Protein AF-A0A6N6T7B7-F1 (afdb_monomer)

Mean predicted aligned error: 9.76 Å

Sequence (47 aa):
MIAYIKPLKSKFAGYYWSRRIDDTDRLVYWATDDEWAIIACRFHYDG

Foldseek 3Di:
DDDPWAFDPDPCGPQWTWDDPDPPWIFIWGDDPVDIDTDDTPPPPPD

Nearest PDB structures (foldseek):
  7fik-assembly1_h  TM=6.110E-01  e=7.301E+00  Xenopus laevis
  6lk8-assembly1_H  TM=5.248E-01  e=7.777E+00  Xenopus laevis

Solvent-accessible surface area (backbone atoms only — not comparable to full-atom values): 3152 Å² total; per-residue (Å²): 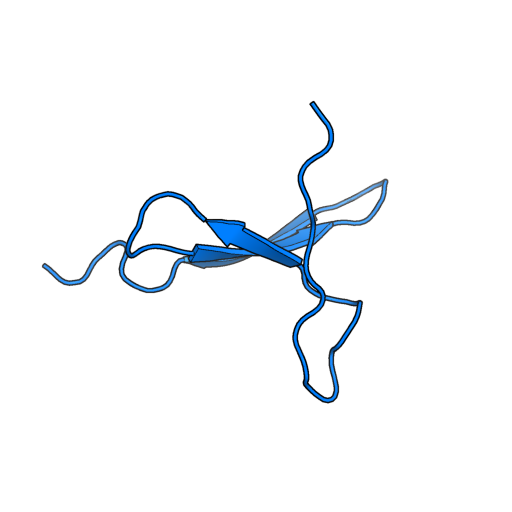138,83,79,87,74,57,62,46,97,54,105,57,52,71,65,40,45,54,45,72,77,53,99,82,33,38,42,32,31,35,70,64,98,87,51,72,48,83,76,44,66,54,73,83,75,83,119

Structure (mmCIF, N/CA/C/O backbone):
data_AF-A0A6N6T7B7-F1
#
_entry.id   AF-A0A6N6T7B7-F1
#
loop_
_atom_site.group_PDB
_atom_site.id
_atom_site.type_symbol
_atom_site.label_atom_id
_atom_site.label_alt_id
_atom_site.label_comp_id
_atom_site.label_asym_id
_atom_site.label_entity_id
_atom_site.label_seq_id
_atom_site.pdbx_PDB_ins_code
_atom_site.Cartn_x
_atom_site.Cartn_y
_atom_site.Cartn_z
_atom_site.occupancy
_atom_site.B_iso_or_equiv
_atom_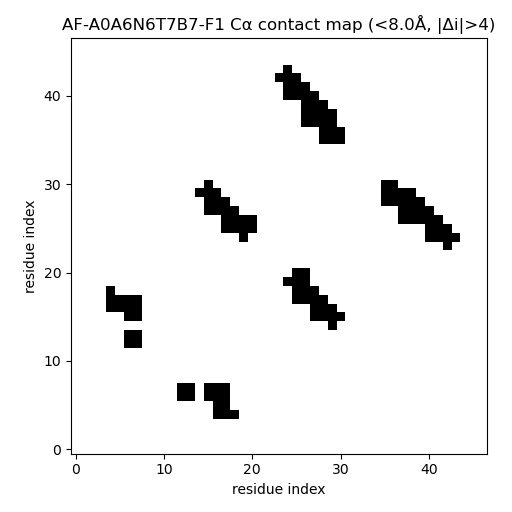site.auth_seq_id
_atom_site.auth_comp_id
_atom_site.auth_asym_id
_atom_site.auth_atom_id
_atom_site.pdbx_PDB_model_num
ATOM 1 N N . MET A 1 1 ? -7.764 9.204 -15.693 1.00 41.72 1 MET A N 1
ATOM 2 C CA . MET A 1 1 ? -8.010 9.086 -14.240 1.00 41.72 1 MET A CA 1
ATOM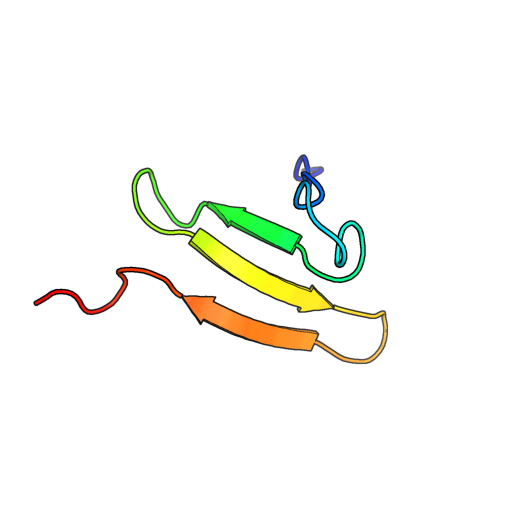 3 C C . MET A 1 1 ? -6.694 8.709 -13.574 1.00 41.72 1 MET A C 1
ATOM 5 O O . MET A 1 1 ? -6.376 7.535 -13.485 1.00 41.72 1 MET A O 1
ATOM 9 N N . ILE A 1 2 ? -5.874 9.701 -13.225 1.00 39.72 2 ILE A N 1
ATOM 10 C CA . ILE A 1 2 ? -4.554 9.477 -12.621 1.00 39.72 2 ILE A CA 1
ATOM 11 C C . ILE A 1 2 ? -4.753 9.649 -11.116 1.00 39.72 2 ILE A C 1
ATOM 13 O O . ILE A 1 2 ? -5.060 10.746 -10.653 1.00 39.72 2 ILE A O 1
ATOM 17 N N . ALA A 1 3 ? -4.705 8.551 -10.363 1.00 46.22 3 ALA A N 1
ATOM 18 C CA . ALA A 1 3 ? -4.841 8.600 -8.914 1.00 46.22 3 ALA A CA 1
ATOM 19 C C . ALA A 1 3 ? -3.588 9.264 -8.323 1.00 46.22 3 ALA A C 1
ATOM 21 O O . ALA A 1 3 ? -2.474 8.824 -8.584 1.00 46.22 3 ALA A O 1
ATOM 22 N N . TYR A 1 4 ? -3.763 10.325 -7.534 1.00 47.44 4 TYR A N 1
ATOM 23 C CA . TYR A 1 4 ? -2.678 10.952 -6.777 1.00 47.44 4 TYR A CA 1
ATOM 24 C C . TYR A 1 4 ? -2.187 9.987 -5.697 1.00 47.44 4 TYR A C 1
ATOM 26 O O . TYR A 1 4 ? -2.752 9.921 -4.602 1.00 47.44 4 TYR A O 1
ATOM 34 N N . ILE A 1 5 ? -1.146 9.220 -6.006 1.00 53.94 5 ILE A N 1
ATOM 35 C CA . ILE A 1 5 ? -0.572 8.274 -5.061 1.00 53.94 5 ILE A CA 1
ATOM 36 C C . ILE A 1 5 ? 0.417 9.012 -4.155 1.00 53.94 5 ILE A C 1
ATOM 38 O O . ILE A 1 5 ? 1.405 9.579 -4.621 1.00 53.94 5 ILE A O 1
ATOM 42 N N . LYS A 1 6 ? 0.129 9.063 -2.849 1.00 54.62 6 LYS A N 1
ATOM 43 C CA . LYS A 1 6 ? 1.028 9.681 -1.866 1.00 54.62 6 LYS A CA 1
ATOM 44 C C . LYS A 1 6 ? 1.930 8.615 -1.236 1.00 54.62 6 LYS A C 1
ATOM 46 O O . LYS A 1 6 ? 1.398 7.696 -0.611 1.00 54.62 6 LYS A O 1
ATOM 51 N N . PRO A 1 7 ? 3.264 8.745 -1.334 1.00 58.03 7 PRO A N 1
ATOM 52 C CA . PRO A 1 7 ? 4.183 7.855 -0.637 1.00 58.03 7 PRO A CA 1
ATOM 53 C C . PRO A 1 7 ? 4.068 8.046 0.884 1.00 58.03 7 PRO A C 1
ATOM 55 O O . PRO A 1 7 ? 3.938 9.169 1.384 1.00 58.03 7 PRO A O 1
ATOM 58 N N . LEU A 1 8 ? 4.098 6.939 1.631 1.00 57.84 8 LEU A N 1
ATOM 59 C CA . LEU A 1 8 ? 4.109 6.951 3.098 1.00 57.84 8 LEU A CA 1
ATOM 60 C C . LEU A 1 8 ? 5.384 7.635 3.616 1.00 57.84 8 LEU A C 1
ATOM 62 O O . LEU A 1 8 ? 6.466 7.382 3.111 1.00 57.84 8 LEU A O 1
ATOM 66 N N . LYS A 1 9 ? 5.286 8.483 4.648 1.00 55.25 9 LYS A N 1
ATOM 67 C CA . LYS A 1 9 ? 6.404 9.318 5.144 1.00 55.25 9 LYS A CA 1
ATOM 68 C C . LYS A 1 9 ? 7.408 8.603 6.079 1.00 55.25 9 LYS A C 1
ATOM 70 O O . LYS A 1 9 ? 7.951 9.227 6.981 1.00 55.25 9 LYS A O 1
ATOM 75 N N . SER A 1 10 ? 7.652 7.304 5.915 1.00 57.09 10 SER A N 1
ATOM 76 C CA . SER A 1 10 ? 8.516 6.515 6.821 1.00 57.09 10 SER A CA 1
ATOM 77 C C . SER A 1 10 ? 9.644 5.805 6.060 1.00 57.09 10 SER A C 1
ATOM 79 O O . SER A 1 10 ? 9.753 5.946 4.851 1.00 57.09 10 SER A O 1
ATOM 81 N N . LYS A 1 11 ? 10.457 4.994 6.745 1.00 52.00 11 LYS A N 1
ATOM 82 C CA . LYS A 1 11 ? 11.572 4.167 6.221 1.00 52.00 11 LYS A CA 1
ATOM 83 C C . LYS A 1 11 ? 11.195 3.214 5.064 1.00 52.00 11 LYS A C 1
ATOM 85 O O . LYS A 1 11 ? 12.067 2.575 4.496 1.00 52.00 11 LYS A O 1
ATOM 90 N N . PHE A 1 12 ? 9.909 3.134 4.722 1.00 53.44 12 PH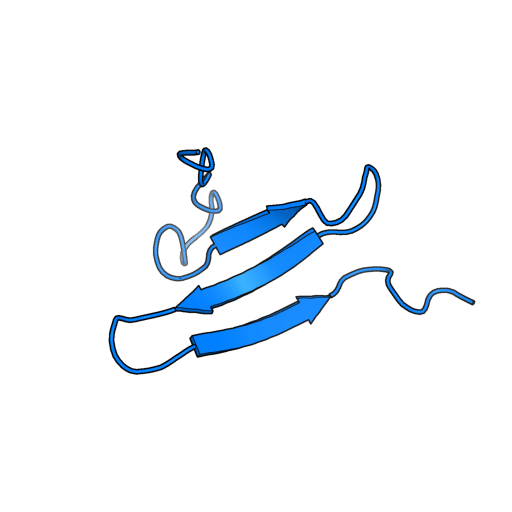E A N 1
ATOM 91 C CA . PHE A 1 12 ? 9.335 2.362 3.615 1.00 53.44 12 PHE A CA 1
ATOM 92 C C . PHE A 1 12 ? 8.672 3.253 2.545 1.00 53.44 12 PHE A C 1
ATOM 94 O O . PHE A 1 12 ? 7.845 2.782 1.763 1.00 53.44 12 PHE A O 1
ATOM 101 N N . ALA A 1 13 ? 8.983 4.553 2.539 1.00 54.44 13 ALA A N 1
ATOM 102 C CA . ALA A 1 13 ? 8.508 5.506 1.545 1.00 54.44 13 ALA A CA 1
ATOM 103 C C . ALA A 1 13 ? 8.874 5.015 0.137 1.00 54.44 13 ALA A C 1
ATOM 105 O O . ALA A 1 13 ? 10.051 4.935 -0.197 1.00 54.44 13 ALA A O 1
ATOM 106 N N . GLY A 1 14 ? 7.864 4.675 -0.668 1.00 60.03 14 GLY A N 1
ATOM 107 C CA . GLY A 1 14 ? 8.028 4.248 -2.063 1.00 60.03 14 GLY A CA 1
ATOM 108 C C . GLY A 1 14 ? 7.744 2.769 -2.344 1.00 60.03 14 GLY A C 1
ATOM 109 O O . GLY A 1 14 ? 7.414 2.453 -3.478 1.00 60.03 14 GLY A O 1
ATOM 110 N N . TYR A 1 15 ? 7.784 1.883 -1.341 1.00 64.12 15 TYR A N 1
ATOM 111 C CA . TYR A 1 15 ? 7.436 0.462 -1.533 1.00 64.12 15 TYR A CA 1
ATOM 112 C C . TYR A 1 15 ? 5.932 0.205 -1.434 1.00 64.12 15 TYR A C 1
ATOM 114 O O . TYR A 1 15 ? 5.400 -0.694 -2.073 1.00 64.12 15 TYR A O 1
ATOM 122 N N . TYR A 1 16 ? 5.247 1.014 -0.626 1.00 76.88 16 TYR A N 1
ATOM 123 C CA . TYR A 1 16 ? 3.839 0.830 -0.310 1.00 76.88 16 TYR A CA 1
ATOM 124 C C . TYR A 1 16 ? 3.021 2.060 -0.668 1.00 76.88 16 TYR A C 1
ATOM 126 O O . TYR A 1 16 ? 3.411 3.208 -0.419 1.00 76.88 16 TYR A O 1
ATOM 134 N N . TRP A 1 17 ? 1.838 1.788 -1.189 1.00 82.75 17 TRP A N 1
ATOM 135 C CA . TRP A 1 17 ? 0.852 2.756 -1.612 1.00 82.75 17 TRP A CA 1
ATOM 136 C C . TRP A 1 17 ? -0.359 2.703 -0.687 1.00 82.75 17 TRP A C 1
ATOM 138 O O . TRP A 1 17 ? -0.709 1.656 -0.142 1.00 82.75 17 TRP A O 1
ATOM 148 N N . SER A 1 18 ? -1.017 3.850 -0.513 1.00 81.38 18 SER A N 1
ATOM 149 C CA . SER A 1 18 ? -2.296 3.926 0.186 1.00 81.38 18 SER A CA 1
ATOM 150 C C . SER A 1 18 ? -3.352 4.566 -0.700 1.00 81.38 18 SER A C 1
ATOM 152 O O . SER A 1 18 ? -3.122 5.627 -1.287 1.00 81.38 18 SER A O 1
ATOM 154 N N . ARG A 1 19 ? -4.527 3.940 -0.761 1.00 84.06 19 ARG A N 1
ATOM 155 C CA . ARG A 1 19 ? -5.718 4.464 -1.432 1.00 84.06 19 ARG A CA 1
ATOM 156 C C . ARG A 1 19 ? -6.860 4.545 -0.425 1.00 84.06 19 ARG A C 1
ATOM 158 O O . ARG A 1 19 ? -7.036 3.637 0.381 1.00 84.06 19 ARG A O 1
ATOM 165 N N . ARG A 1 20 ? -7.617 5.643 -0.462 1.00 84.75 20 ARG A N 1
ATOM 166 C CA . ARG A 1 20 ? -8.870 5.756 0.295 1.00 84.75 20 ARG A CA 1
ATOM 167 C C . ARG A 1 20 ? -9.925 4.861 -0.348 1.00 84.75 20 ARG A C 1
ATOM 169 O O . ARG A 1 20 ? -10.085 4.927 -1.569 1.00 84.75 20 ARG A O 1
ATOM 176 N N . ILE A 1 21 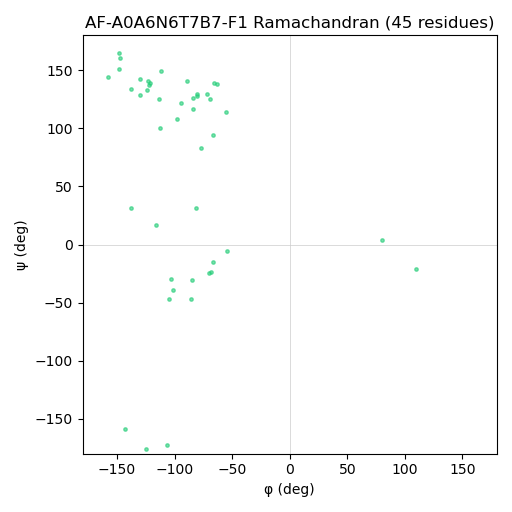? -10.568 4.029 0.465 1.00 82.94 21 ILE A N 1
ATOM 177 C CA . ILE A 1 21 ? -11.756 3.267 0.066 1.00 82.94 21 ILE A CA 1
ATOM 178 C C . ILE A 1 21 ? -12.978 4.167 0.279 1.00 82.94 21 ILE A C 1
ATOM 180 O O . ILE A 1 21 ? -13.749 4.375 -0.653 1.00 82.94 21 ILE A O 1
ATOM 184 N N . ASP A 1 22 ? -13.046 4.805 1.447 1.00 79.81 22 ASP A N 1
ATOM 185 C CA . ASP A 1 22 ? -13.980 5.873 1.795 1.00 79.81 22 ASP A CA 1
ATOM 186 C C . ASP A 1 22 ? -13.281 6.930 2.686 1.00 79.81 22 ASP A C 1
ATOM 188 O O . ASP A 1 22 ? -12.051 7.086 2.641 1.00 79.81 22 ASP A O 1
ATOM 192 N N . ASP A 1 23 ? -14.053 7.713 3.442 1.00 80.31 23 ASP A N 1
ATOM 193 C CA . ASP A 1 23 ? -13.532 8.765 4.321 1.00 80.31 23 ASP A CA 1
ATOM 194 C C . ASP A 1 23 ? -12.746 8.221 5.529 1.00 80.31 23 ASP A C 1
ATOM 196 O O . ASP A 1 23 ? -11.854 8.913 6.042 1.00 80.31 23 ASP A O 1
ATOM 200 N N . THR A 1 24 ? -13.010 6.977 5.926 1.00 78.25 24 THR A N 1
ATOM 201 C CA . THR A 1 24 ? -12.442 6.299 7.098 1.00 78.25 24 THR A CA 1
ATOM 202 C C . THR A 1 24 ? -11.389 5.272 6.683 1.00 78.25 24 THR A C 1
ATOM 204 O O . THR A 1 24 ? -10.263 5.271 7.199 1.00 78.25 24 THR A O 1
ATOM 207 N N . ASP A 1 25 ? -11.716 4.450 5.692 1.00 80.69 25 ASP A N 1
ATOM 208 C CA . ASP A 1 25 ? -10.975 3.250 5.346 1.00 80.69 25 ASP A CA 1
ATOM 209 C C . ASP A 1 25 ? -9.869 3.508 4.327 1.00 80.69 25 ASP A C 1
ATOM 211 O O . ASP A 1 25 ? -9.994 4.239 3.332 1.00 80.69 25 ASP A O 1
ATOM 215 N N . ARG A 1 26 ? -8.739 2.835 4.553 1.00 84.00 26 ARG A N 1
ATOM 216 C CA . ARG A 1 26 ? -7.583 2.883 3.657 1.00 84.00 26 ARG A CA 1
ATOM 217 C C . ARG A 1 26 ? -7.097 1.490 3.319 1.00 84.00 26 ARG A C 1
ATOM 219 O O . ARG A 1 26 ? -6.751 0.707 4.203 1.00 84.00 26 ARG A O 1
ATOM 226 N N . LEU A 1 27 ? -6.959 1.259 2.018 1.00 85.81 27 LEU A N 1
ATOM 227 C CA . LEU A 1 27 ? -6.211 0.140 1.477 1.00 85.81 27 LEU A CA 1
ATOM 228 C C . LEU A 1 27 ? -4.727 0.494 1.489 1.00 85.81 27 LEU A C 1
ATOM 230 O O . LEU A 1 27 ? -4.341 1.541 0.956 1.00 85.81 27 LEU A O 1
ATOM 234 N N . VAL A 1 28 ? -3.906 -0.375 2.068 1.00 86.50 28 VAL A N 1
ATOM 235 C CA . VAL A 1 28 ? -2.445 -0.310 1.972 1.00 86.50 28 VAL A CA 1
ATOM 236 C C . VAL A 1 28 ? -1.962 -1.524 1.194 1.00 86.50 28 VAL A C 1
ATOM 238 O O . VAL A 1 28 ? -2.293 -2.660 1.541 1.00 86.50 28 VAL A O 1
ATOM 241 N N . TYR A 1 29 ? -1.198 -1.281 0.136 1.00 87.44 29 TYR A N 1
ATOM 242 C CA . TYR A 1 29 ? -0.778 -2.317 -0.801 1.00 87.44 29 TYR A CA 1
ATOM 243 C C . TYR A 1 29 ? 0.594 -2.015 -1.405 1.00 87.44 29 TYR A C 1
ATOM 245 O O . TYR A 1 29 ? 1.079 -0.884 -1.352 1.00 87.44 29 TYR A O 1
ATOM 253 N N . TRP A 1 30 ? 1.197 -3.029 -2.008 1.00 87.44 30 TRP A N 1
ATOM 254 C CA . TRP A 1 30 ? 2.331 -2.918 -2.928 1.00 87.44 30 TRP A CA 1
ATOM 255 C C . TRP A 1 30 ? 1.890 -3.539 -4.261 1.00 87.44 30 TRP A C 1
ATOM 257 O O . TRP A 1 30 ? 1.190 -4.549 -4.267 1.00 87.44 30 TRP A O 1
ATOM 267 N N . ALA A 1 31 ? 2.253 -2.912 -5.381 1.00 84.50 31 ALA A N 1
ATOM 268 C CA . ALA A 1 31 ? 2.217 -3.527 -6.708 1.00 84.50 31 ALA A CA 1
ATOM 269 C C . ALA A 1 31 ? 3.550 -3.332 -7.465 1.00 84.50 31 ALA A C 1
ATOM 271 O O . ALA A 1 31 ? 4.164 -2.266 -7.349 1.00 84.50 31 ALA A O 1
ATOM 272 N N . THR A 1 32 ? 3.978 -4.350 -8.210 1.00 83.88 32 THR A N 1
ATOM 273 C CA . THR A 1 32 ? 4.908 -4.270 -9.351 1.00 83.88 32 THR A CA 1
ATOM 274 C C . THR A 1 32 ? 4.115 -4.465 -10.653 1.00 83.88 32 THR A C 1
ATOM 276 O O . THR A 1 32 ? 2.885 -4.518 -10.624 1.00 83.88 32 THR A O 1
ATOM 279 N N . ASP A 1 33 ? 4.802 -4.574 -11.792 1.00 85.56 33 ASP A N 1
ATOM 280 C CA . ASP A 1 33 ? 4.159 -4.895 -13.073 1.00 85.56 33 ASP A CA 1
ATOM 281 C C . ASP A 1 33 ? 3.655 -6.351 -13.137 1.00 85.56 33 ASP A C 1
ATOM 283 O O . ASP A 1 33 ? 2.703 -6.640 -13.861 1.00 85.56 33 ASP A O 1
ATOM 287 N N . ASP A 1 34 ? 4.248 -7.251 -12.345 1.00 91.19 34 ASP A N 1
ATOM 288 C CA . ASP A 1 34 ? 3.981 -8.694 -12.395 1.00 91.19 34 ASP A CA 1
ATOM 289 C C . ASP A 1 34 ? 3.088 -9.183 -11.247 1.00 91.19 34 ASP A C 1
ATOM 291 O O . ASP A 1 34 ? 2.349 -10.159 -11.395 1.00 91.19 34 ASP A O 1
ATOM 295 N N . GLU A 1 35 ? 3.143 -8.522 -10.088 1.00 88.06 35 GLU A N 1
ATOM 296 C CA . GLU A 1 35 ? 2.436 -8.965 -8.889 1.00 88.06 35 GLU A CA 1
ATOM 297 C C . GLU A 1 35 ? 1.961 -7.815 -8.004 1.00 88.06 35 GLU A C 1
ATOM 299 O O . GLU A 1 35 ? 2.448 -6.685 -8.053 1.00 88.06 35 GLU A O 1
ATOM 304 N N . TRP A 1 36 ? 0.990 -8.115 -7.146 1.00 86.75 36 TRP A N 1
ATOM 305 C CA . TRP A 1 36 ? 0.496 -7.174 -6.154 1.00 86.75 36 TRP A CA 1
ATOM 306 C C . TRP A 1 36 ? 0.030 -7.899 -4.896 1.00 86.75 36 TRP A C 1
ATOM 308 O O . TRP A 1 36 ? -0.425 -9.042 -4.940 1.00 86.75 36 TRP A O 1
ATOM 318 N N . ALA A 1 37 ? 0.131 -7.206 -3.764 1.00 87.19 37 ALA A N 1
ATOM 319 C CA . ALA A 1 37 ? -0.240 -7.730 -2.459 1.00 87.19 37 ALA A CA 1
ATOM 320 C C . ALA A 1 37 ? -0.993 -6.681 -1.632 1.00 87.19 37 ALA A C 1
ATOM 322 O O . ALA A 1 37 ? -0.567 -5.526 -1.512 1.00 87.19 37 ALA A O 1
ATOM 323 N N . ILE A 1 38 ? -2.105 -7.104 -1.020 1.00 86.81 38 ILE A N 1
ATOM 324 C CA . ILE A 1 38 ? -2.815 -6.325 0.001 1.00 86.81 38 ILE A CA 1
ATOM 325 C C . ILE A 1 38 ? -2.149 -6.588 1.343 1.00 86.81 38 ILE A C 1
ATOM 327 O O . ILE A 1 38 ? -2.023 -7.730 1.772 1.00 86.81 38 ILE A O 1
ATOM 331 N N . ILE A 1 39 ? -1.753 -5.516 2.017 1.00 86.00 39 ILE A N 1
ATOM 332 C CA . ILE A 1 39 ? -1.014 -5.598 3.280 1.00 86.00 39 ILE A CA 1
ATOM 333 C C . ILE A 1 39 ? -1.948 -5.340 4.451 1.00 86.00 39 ILE A C 1
ATOM 335 O O . ILE A 1 39 ? -1.837 -5.977 5.495 1.00 86.00 39 ILE A O 1
ATOM 339 N N . ALA A 1 40 ? -2.869 -4.391 4.286 1.00 79.75 40 ALA A N 1
ATOM 340 C CA . ALA A 1 40 ? -3.879 -4.102 5.285 1.00 79.75 40 ALA A CA 1
ATOM 341 C C . ALA A 1 40 ? -5.091 -3.399 4.669 1.00 7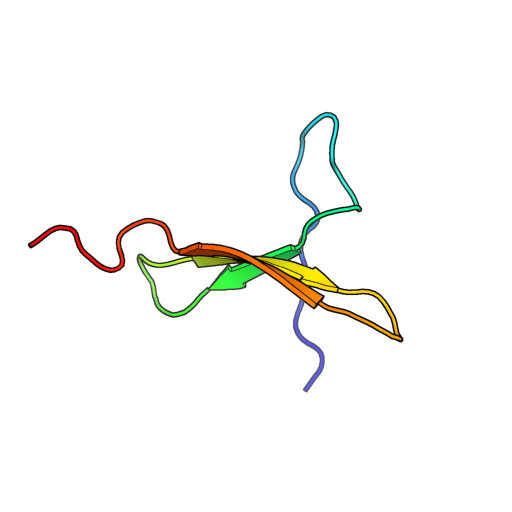9.75 40 ALA A C 1
ATOM 343 O O . ALA A 1 40 ? -4.951 -2.504 3.831 1.00 79.75 40 ALA A O 1
ATOM 344 N N . CYS A 1 41 ? -6.262 -3.741 5.199 1.00 76.75 41 CYS A N 1
ATOM 345 C CA . CYS A 1 41 ? -7.458 -2.910 5.183 1.00 76.75 41 CYS A CA 1
ATOM 346 C C . CYS A 1 41 ? -7.712 -2.514 6.635 1.00 76.75 41 CYS A C 1
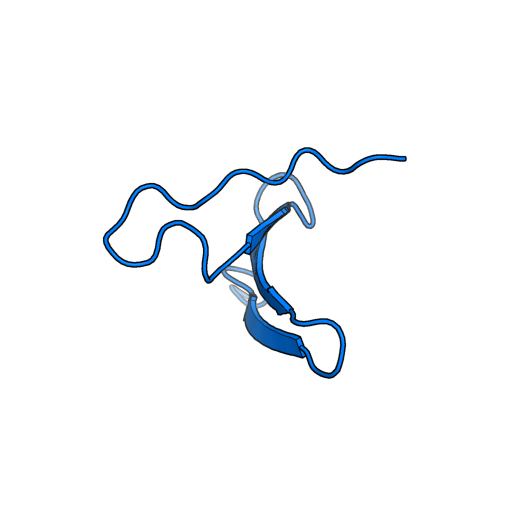ATOM 348 O O . CYS A 1 41 ? -8.161 -3.333 7.436 1.00 76.75 41 CYS A O 1
ATOM 350 N N . ARG A 1 42 ? -7.320 -1.299 7.019 1.00 65.94 42 ARG A N 1
ATOM 351 C CA . ARG A 1 42 ? -7.528 -0.838 8.398 1.00 65.94 42 ARG A CA 1
ATOM 352 C C . ARG A 1 42 ? -8.979 -0.371 8.531 1.00 65.94 42 ARG A C 1
ATOM 354 O O . ARG A 1 42 ? -9.383 0.437 7.706 1.00 65.94 42 ARG A O 1
ATOM 361 N N . PHE A 1 43 ? -9.671 -0.875 9.559 1.00 57.53 43 PHE A N 1
ATOM 362 C CA . PHE A 1 43 ? -11.049 -0.548 9.981 1.00 57.53 43 PHE A CA 1
ATOM 363 C C . PHE A 1 43 ? -12.216 -1.203 9.221 1.00 57.53 43 PHE A C 1
ATOM 365 O O . PHE A 1 43 ? -13.361 -1.020 9.609 1.00 57.53 43 PHE A O 1
ATOM 372 N N . HIS A 1 44 ? -11.946 -2.093 8.261 1.00 55.69 44 HIS A N 1
ATOM 373 C CA . HIS A 1 44 ? -13.011 -2.767 7.502 1.00 55.69 44 HIS A CA 1
ATOM 374 C C . HIS A 1 44 ? -13.893 -3.734 8.333 1.00 55.69 44 HIS A C 1
ATOM 376 O O . HIS A 1 44 ? -14.953 -4.139 7.869 1.00 55.69 44 HIS A O 1
ATOM 382 N N . TYR A 1 45 ? -13.471 -4.117 9.548 1.00 49.56 45 TYR A N 1
ATOM 383 C CA . TYR A 1 45 ? -14.208 -5.038 10.430 1.00 49.56 45 TYR A CA 1
ATOM 384 C C . TYR A 1 45 ? -14.215 -4.610 11.907 1.00 49.56 45 TYR A C 1
ATOM 386 O O . TYR A 1 45 ? -14.237 -5.475 12.780 1.00 49.56 45 TYR A O 1
ATOM 394 N N . ASP A 1 46 ? -14.192 -3.309 12.214 1.00 49.94 46 ASP A N 1
ATOM 395 C CA . ASP A 1 46 ? -14.622 -2.882 13.555 1.00 49.94 46 ASP A CA 1
ATOM 396 C C . ASP A 1 46 ? -16.159 -2.929 13.588 1.00 49.94 46 ASP A C 1
ATOM 398 O O . ASP A 1 46 ? -16.847 -1.946 13.306 1.00 49.94 46 ASP A O 1
ATOM 402 N N .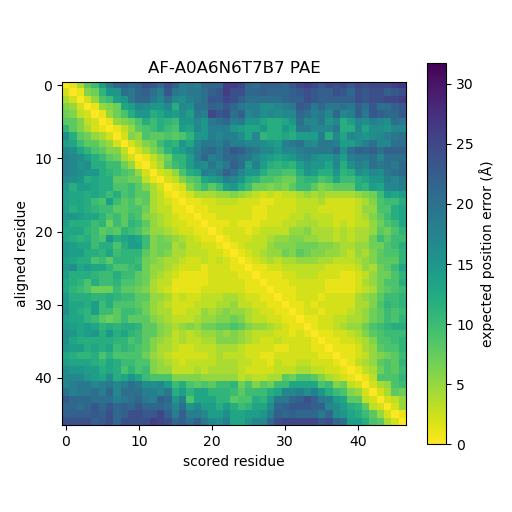 GLY A 1 47 ? -16.671 -4.135 13.845 1.00 46.28 47 GLY A N 1
ATOM 403 C CA . GLY A 1 47 ? -18.042 -4.420 14.259 1.00 46.28 47 GLY A CA 1
ATOM 404 C C . GLY A 1 47 ? -18.079 -4.825 15.723 1.00 46.28 47 GLY A C 1
ATOM 405 O O . GLY A 1 47 ? -17.114 -5.486 16.171 1.00 46.28 47 GLY A O 1
#

Secondary structure (DSSP, 8-state):
----PPPPSSTTBTTBEEEESSSS-EEEEEE-SS-EEEEEEESTT--

Radius of gyration: 11.59 Å; Cα contacts (8 Å, |Δi|>4): 63; chains: 1; bounding box: 30×20×28 Å

pLDDT: mean 70.22, std 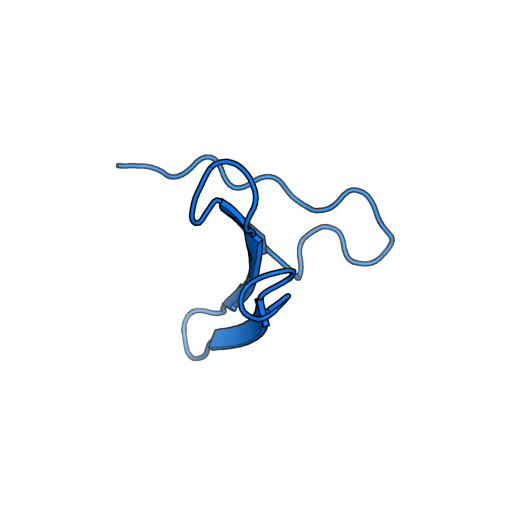15.98, range [39.72, 91.19]